Protein AF-A0A7C6EZR2-F1 (afdb_monomer_lite)

Secondary structure (DSSP, 8-state):
-GGG-SSEEEEEESSSPPPGGGGGHHHH-SSEEEEEE-TTSPPP---PPP-EE--TTT-TTHHHHHHHHHHHH-SSPPPTTPPPPPPHHHHHHHHHHHHHHHTT-HHHHHHHHHHHHT-

Radius of gyration: 21.88 Å; chains: 1; bounding box: 40×27×62 Å

Structure (mmCIF, N/CA/C/O backbone):
data_AF-A0A7C6EZR2-F1
#
_entry.id   AF-A0A7C6EZR2-F1
#
loop_
_atom_site.group_PDB
_atom_site.id
_atom_site.type_symbol
_atom_site.label_atom_id
_atom_site.label_alt_id
_atom_site.label_comp_id
_atom_site.label_asym_id
_atom_site.label_entity_id
_atom_site.label_seq_id
_atom_site.pdbx_PDB_ins_code
_atom_site.Cartn_x
_atom_site.Cartn_y
_atom_site.Cartn_z
_atom_site.occupancy
_atom_site.B_iso_or_equiv
_atom_site.auth_seq_id
_atom_site.auth_comp_id
_atom_site.auth_asym_id
_atom_site.auth_atom_id
_atom_site.pdbx_PDB_model_num
ATOM 1 N N . MET A 1 1 ? 1.660 -17.191 -0.686 1.00 63.88 1 MET A N 1
ATOM 2 C CA . MET A 1 1 ? 2.129 -17.035 -2.086 1.00 63.88 1 MET A CA 1
ATOM 3 C C . MET A 1 1 ? 1.475 -15.784 -2.656 1.00 63.88 1 MET A C 1
ATOM 5 O O . MET A 1 1 ? 0.422 -15.426 -2.149 1.00 63.88 1 MET A O 1
ATOM 9 N N . ALA A 1 2 ? 2.057 -15.120 -3.661 1.00 78.69 2 ALA A N 1
ATOM 10 C CA . ALA A 1 2 ? 1.457 -13.908 -4.248 1.00 78.69 2 ALA A CA 1
ATOM 11 C C . ALA A 1 2 ? 0.016 -14.140 -4.750 1.00 78.69 2 ALA A C 1
ATOM 13 O O . ALA A 1 2 ? -0.825 -13.256 -4.650 1.00 78.69 2 ALA A O 1
ATOM 14 N N . ASP A 1 3 ? -0.286 -15.366 -5.183 1.00 85.44 3 ASP A N 1
ATOM 15 C CA . ASP A 1 3 ? -1.593 -15.761 -5.722 1.00 85.44 3 ASP A CA 1
ATOM 16 C C . ASP A 1 3 ? -2.739 -15.766 -4.685 1.00 85.44 3 ASP A C 1
ATOM 18 O O . ASP A 1 3 ? -3.901 -15.860 -5.062 1.00 85.44 3 ASP A O 1
ATOM 22 N N . SER A 1 4 ? -2.434 -15.662 -3.386 1.00 87.94 4 SER A N 1
ATOM 23 C CA . SER A 1 4 ? -3.433 -15.579 -2.307 1.00 87.94 4 SER A CA 1
ATOM 24 C C . SER A 1 4 ? -3.504 -14.197 -1.650 1.00 87.94 4 SER A C 1
ATOM 26 O O . SER A 1 4 ? -4.095 -14.075 -0.581 1.00 87.94 4 SER A O 1
ATOM 28 N N . ALA A 1 5 ? -2.832 -13.186 -2.207 1.00 92.25 5 ALA A N 1
ATOM 29 C CA . ALA A 1 5 ? -2.811 -11.836 -1.650 1.00 92.25 5 ALA A CA 1
ATOM 30 C C . ALA A 1 5 ? -4.024 -11.012 -2.116 1.00 92.25 5 ALA A C 1
ATOM 32 O O . ALA A 1 5 ? -4.448 -11.119 -3.266 1.00 92.25 5 ALA A O 1
ATOM 33 N N . ASP A 1 6 ? -4.533 -10.130 -1.252 1.00 92.69 6 ASP A N 1
ATOM 34 C CA . ASP A 1 6 ? -5.616 -9.196 -1.599 1.00 92.69 6 ASP A CA 1
ATOM 35 C C . ASP A 1 6 ? -5.177 -8.110 -2.597 1.00 92.69 6 ASP A C 1
ATOM 37 O O . ASP A 1 6 ? -5.991 -7.584 -3.364 1.00 92.69 6 ASP A O 1
ATOM 41 N N . LEU A 1 7 ? -3.881 -7.781 -2.577 1.00 95.25 7 LEU A N 1
ATOM 42 C CA . LEU A 1 7 ? -3.210 -6.848 -3.476 1.00 95.25 7 LEU A CA 1
ATOM 43 C C . LEU A 1 7 ? -1.747 -7.269 -3.660 1.00 95.25 7 LEU A C 1
ATOM 45 O O . LEU A 1 7 ? -1.051 -7.550 -2.684 1.00 95.25 7 LEU A O 1
ATOM 49 N N . VAL A 1 8 ? -1.265 -7.257 -4.903 1.00 97.06 8 VAL A N 1
ATOM 50 C CA . VAL A 1 8 ? 0.141 -7.527 -5.235 1.00 97.06 8 VAL A CA 1
ATOM 51 C C . VAL A 1 8 ? 0.868 -6.227 -5.587 1.00 97.06 8 VAL A C 1
ATOM 53 O O . VAL A 1 8 ? 0.426 -5.463 -6.441 1.00 97.06 8 VAL A O 1
ATOM 56 N N . LEU A 1 9 ? 2.017 -5.975 -4.960 1.00 96.88 9 LEU A N 1
ATOM 57 C CA . LEU A 1 9 ? 2.913 -4.881 -5.344 1.00 96.88 9 LEU A CA 1
ATOM 58 C C . LEU A 1 9 ? 3.974 -5.411 -6.312 1.00 96.88 9 LEU A C 1
ATOM 60 O O . LEU A 1 9 ? 4.841 -6.192 -5.919 1.00 96.88 9 LEU A O 1
ATOM 64 N N . LEU A 1 10 ? 3.919 -4.981 -7.571 1.00 96.31 10 LEU A N 1
ATOM 65 C CA . LEU A 1 10 ? 4.932 -5.294 -8.577 1.00 96.31 10 LEU A CA 1
ATOM 66 C C . LEU A 1 10 ? 6.001 -4.202 -8.540 1.00 96.31 10 LEU A C 1
ATOM 68 O O . LEU A 1 10 ? 5.814 -3.117 -9.093 1.00 96.31 10 LEU A O 1
ATOM 72 N N . VAL A 1 11 ? 7.095 -4.475 -7.829 1.00 95.56 11 VAL A N 1
ATOM 73 C CA . VAL A 1 11 ? 8.163 -3.498 -7.593 1.00 95.56 11 VAL A CA 1
ATOM 74 C C . VAL A 1 11 ? 9.320 -3.731 -8.558 1.00 95.56 11 VAL A C 1
ATOM 76 O O . VAL A 1 11 ? 9.988 -4.761 -8.508 1.00 95.56 11 VAL A O 1
ATOM 79 N N . PHE A 1 12 ? 9.595 -2.734 -9.390 1.00 94.88 12 PHE A N 1
ATOM 80 C CA . PHE A 1 12 ? 10.695 -2.713 -10.350 1.00 94.88 12 PHE A CA 1
ATOM 81 C C . PHE A 1 12 ? 11.666 -1.592 -10.001 1.00 94.88 12 PHE A C 1
ATOM 83 O O . PHE A 1 12 ? 11.290 -0.618 -9.351 1.00 94.88 12 PHE A O 1
ATOM 90 N N . SER A 1 13 ? 12.922 -1.684 -10.433 1.00 94.12 13 SER A N 1
ATOM 91 C CA . SER A 1 13 ? 13.835 -0.555 -10.272 1.00 94.12 13 SER A CA 1
ATOM 92 C C . SER A 1 13 ? 13.679 0.449 -11.410 1.00 94.12 13 SER A C 1
ATOM 94 O O . SER A 1 13 ? 13.610 0.089 -12.580 1.00 94.12 13 SER A O 1
ATOM 96 N N . ASN A 1 14 ? 13.691 1.734 -11.072 1.00 93.25 14 ASN A N 1
ATOM 97 C CA . ASN A 1 14 ? 13.712 2.817 -12.038 1.00 93.25 14 ASN A CA 1
ATOM 98 C C . ASN A 1 14 ? 15.073 2.961 -12.746 1.00 93.25 14 ASN A C 1
ATOM 100 O O . ASN A 1 14 ? 15.141 3.530 -13.835 1.00 93.25 14 ASN A O 1
ATOM 104 N N . ALA A 1 15 ? 16.136 2.439 -12.125 1.00 93.06 15 ALA A N 1
ATOM 105 C CA . ALA A 1 15 ? 17.516 2.520 -12.598 1.00 93.06 15 ALA A CA 1
ATOM 106 C C . ALA A 1 15 ? 17.940 1.325 -13.467 1.00 93.06 15 ALA A C 1
ATOM 108 O O . ALA A 1 15 ? 18.956 1.406 -14.152 1.00 93.06 15 ALA A O 1
ATOM 109 N N . ASP A 1 16 ? 17.173 0.233 -13.439 1.00 91.62 16 ASP A N 1
ATOM 110 C CA . ASP A 1 16 ? 17.492 -0.990 -14.172 1.00 91.62 16 ASP A CA 1
ATOM 111 C C . ASP A 1 16 ? 16.700 -1.045 -15.497 1.00 91.62 16 ASP A C 1
ATOM 113 O O . ASP A 1 16 ? 15.607 -0.466 -15.584 1.00 91.62 16 ASP A O 1
ATOM 117 N N . PRO A 1 17 ? 17.231 -1.702 -16.549 1.00 90.06 17 PRO A N 1
ATOM 118 C CA . PRO A 1 17 ? 16.526 -1.850 -17.819 1.00 90.06 17 PRO A CA 1
ATOM 119 C C . PRO A 1 17 ? 15.230 -2.648 -17.666 1.00 90.06 17 PRO A C 1
ATOM 121 O O . PRO A 1 17 ? 15.185 -3.647 -16.944 1.00 90.06 17 PRO A O 1
ATOM 124 N N . TRP A 1 18 ? 14.190 -2.246 -18.395 1.00 90.69 18 TRP A N 1
ATOM 125 C CA . TRP A 1 18 ? 12.939 -2.994 -18.450 1.00 90.69 18 TRP A CA 1
ATOM 126 C C . TRP A 1 18 ? 13.102 -4.358 -19.143 1.00 90.69 18 TRP A C 1
ATOM 128 O O . TRP A 1 18 ? 13.605 -4.439 -20.266 1.00 90.69 18 TRP A O 1
ATOM 138 N N . CYS A 1 19 ? 12.652 -5.431 -18.485 1.00 88.12 19 CYS A N 1
ATOM 139 C CA . CYS A 1 19 ? 12.615 -6.780 -19.049 1.00 88.12 19 CYS A CA 1
ATOM 140 C C . CYS A 1 19 ? 11.221 -7.107 -19.601 1.00 88.12 19 CYS A C 1
ATOM 142 O O . CYS A 1 19 ? 10.213 -6.913 -18.922 1.00 88.12 19 CYS A O 1
ATOM 144 N N . HIS A 1 20 ? 11.171 -7.682 -20.805 1.00 85.25 20 HIS A N 1
ATOM 145 C CA . HIS A 1 20 ? 9.920 -8.040 -21.481 1.00 85.25 20 HIS A CA 1
ATOM 146 C C . HIS A 1 20 ? 9.091 -9.081 -20.708 1.00 85.25 20 HIS A C 1
ATOM 148 O O . HIS A 1 20 ? 7.866 -9.063 -20.766 1.00 85.25 20 HIS A O 1
ATOM 154 N N . GLU A 1 21 ? 9.734 -9.963 -19.934 1.00 86.69 21 GLU A N 1
ATOM 155 C CA . GLU A 1 21 ? 9.039 -10.981 -19.130 1.00 86.69 21 GLU A CA 1
ATOM 156 C C . GLU A 1 21 ? 8.065 -10.366 -18.111 1.00 86.69 21 GLU A C 1
ATOM 158 O O . GLU A 1 21 ? 7.028 -10.960 -17.797 1.00 86.69 21 GLU A O 1
ATOM 163 N N . TRP A 1 22 ? 8.367 -9.158 -17.626 1.00 90.31 22 TRP A N 1
ATOM 164 C CA . TRP A 1 22 ? 7.569 -8.452 -16.622 1.00 90.31 22 TRP A CA 1
ATOM 165 C C . TRP A 1 22 ? 6.254 -7.901 -17.175 1.00 90.31 22 TRP A C 1
ATOM 167 O O . TRP A 1 22 ? 5.342 -7.617 -16.402 1.00 90.31 22 TRP A O 1
ATOM 177 N N . GLU 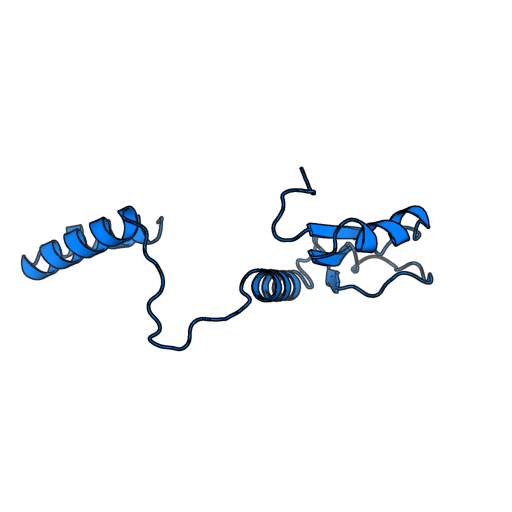A 1 23 ? 6.111 -7.789 -18.497 1.00 88.94 23 GLU A N 1
ATOM 178 C CA . GLU A 1 23 ? 4.882 -7.287 -19.123 1.00 88.94 23 GLU A CA 1
ATOM 179 C C . GLU A 1 23 ? 3.694 -8.231 -18.938 1.00 88.94 23 GLU A C 1
ATOM 181 O O . GLU A 1 23 ? 2.555 -7.778 -18.917 1.00 88.94 23 GLU A O 1
ATOM 186 N N . SER A 1 24 ? 3.959 -9.522 -18.725 1.00 90.31 24 SER A N 1
ATOM 187 C CA . SER A 1 24 ? 2.925 -10.525 -18.443 1.00 90.31 24 SER A CA 1
ATOM 188 C C . SER A 1 24 ? 2.456 -10.532 -16.981 1.00 90.31 24 SER A C 1
ATOM 190 O O . SER A 1 24 ? 1.425 -11.116 -16.647 1.00 90.31 24 SER A O 1
ATOM 192 N N . TRP A 1 25 ? 3.198 -9.897 -16.069 1.00 92.94 25 TRP A N 1
ATOM 193 C CA . TRP A 1 25 ? 2.904 -9.954 -14.633 1.00 92.94 25 TRP A CA 1
ATOM 194 C C . TRP A 1 25 ? 1.593 -9.247 -14.250 1.00 92.94 25 TRP A C 1
ATOM 196 O O . TRP A 1 25 ? 0.840 -9.815 -13.458 1.00 92.94 25 TRP A O 1
ATOM 206 N N . PRO A 1 26 ? 1.256 -8.072 -14.817 1.00 91.62 26 PRO A N 1
ATOM 207 C CA . PRO A 1 26 ? -0.059 -7.455 -14.643 1.00 91.62 26 PRO A CA 1
ATOM 208 C C . PRO A 1 26 ? -1.237 -8.371 -14.994 1.00 91.62 26 PRO A C 1
ATOM 210 O O . PRO A 1 26 ? -2.264 -8.328 -14.320 1.00 91.62 26 PRO A O 1
ATOM 213 N N . GLU A 1 27 ? -1.091 -9.212 -16.022 1.00 91.19 27 GLU A N 1
ATOM 214 C CA . GLU A 1 27 ? -2.129 -10.166 -16.433 1.00 91.19 27 GLU A CA 1
ATOM 215 C C . GLU A 1 27 ? -2.266 -11.313 -15.428 1.00 91.19 27 GLU A C 1
ATOM 217 O O . GLU A 1 27 ? -3.370 -11.792 -15.165 1.00 91.19 27 GLU A O 1
ATOM 222 N N . ARG A 1 28 ? -1.148 -11.727 -14.821 1.00 93.31 28 ARG A N 1
ATOM 223 C CA . ARG A 1 28 ? -1.126 -12.776 -13.797 1.00 93.31 28 ARG A CA 1
ATOM 224 C C . ARG A 1 28 ? -1.799 -12.346 -12.492 1.00 93.31 28 ARG A C 1
ATOM 226 O O . ARG A 1 28 ? -2.431 -13.177 -11.842 1.00 93.31 28 ARG A O 1
ATOM 233 N N . TRP A 1 29 ? -1.672 -11.078 -12.102 1.00 94.62 29 TRP A N 1
ATOM 234 C CA . TRP A 1 29 ? -2.232 -10.559 -10.851 1.00 94.62 29 TRP A CA 1
ATOM 235 C C . TRP A 1 29 ? -3.148 -9.361 -11.113 1.00 94.62 29 TRP A C 1
ATOM 237 O O . TRP A 1 29 ? -2.699 -8.224 -11.038 1.00 94.62 29 TRP A O 1
ATOM 247 N N . PRO A 1 30 ? -4.452 -9.563 -11.367 1.00 88.75 30 PRO A N 1
ATOM 248 C CA . PRO A 1 30 ? -5.351 -8.482 -11.782 1.00 88.75 30 PRO A CA 1
ATOM 249 C C . PRO A 1 30 ? -5.551 -7.390 -10.717 1.00 88.75 30 PRO A C 1
ATOM 251 O O . PRO A 1 30 ? -5.820 -6.242 -11.061 1.00 88.75 30 PRO A O 1
ATOM 254 N N . ARG A 1 31 ? -5.385 -7.712 -9.425 1.00 92.88 31 ARG A N 1
ATOM 255 C CA . ARG A 1 31 ? -5.307 -6.718 -8.341 1.00 92.88 31 ARG A CA 1
ATOM 256 C C . ARG A 1 31 ? -3.843 -6.450 -8.012 1.00 92.88 31 ARG A C 1
ATOM 258 O O . ARG A 1 31 ? -3.283 -7.065 -7.103 1.00 92.88 31 ARG A O 1
ATOM 265 N N . HIS A 1 32 ? -3.232 -5.531 -8.754 1.00 95.81 32 HIS A N 1
ATOM 266 C CA . HIS A 1 32 ? -1.845 -5.131 -8.544 1.00 95.81 32 HIS A CA 1
ATOM 267 C C . HIS A 1 32 ? -1.652 -3.611 -8.551 1.00 95.81 32 HIS A C 1
ATOM 269 O O . HIS A 1 32 ? -2.472 -2.864 -9.082 1.00 95.81 32 HIS A O 1
ATOM 275 N N . LEU A 1 33 ? -0.520 -3.169 -8.002 1.00 96.62 33 LEU A N 1
ATOM 276 C CA . LEU A 1 33 ? 0.043 -1.838 -8.229 1.00 96.62 33 LEU A CA 1
ATOM 277 C C . LEU A 1 33 ? 1.464 -1.976 -8.777 1.00 96.62 33 LEU A C 1
ATOM 279 O O . LEU A 1 33 ? 2.278 -2.716 -8.223 1.00 96.62 33 LEU A O 1
ATOM 283 N N . ILE A 1 34 ? 1.760 -1.243 -9.851 1.00 96.56 34 ILE A N 1
ATOM 284 C CA . ILE A 1 34 ? 3.107 -1.145 -10.423 1.00 96.56 34 ILE A CA 1
ATOM 285 C C . ILE A 1 34 ? 3.858 -0.026 -9.705 1.00 96.56 34 ILE A C 1
ATOM 287 O O . ILE A 1 34 ? 3.401 1.120 -9.671 1.00 96.56 34 ILE A O 1
ATOM 291 N N . VAL A 1 35 ? 5.023 -0.358 -9.154 1.00 97.19 35 VAL A N 1
ATOM 292 C CA . VAL A 1 35 ? 5.864 0.560 -8.388 1.00 97.19 35 VAL A CA 1
ATOM 293 C C . VAL A 1 35 ? 7.280 0.552 -8.953 1.00 97.19 35 VAL A C 1
ATOM 295 O O . VAL A 1 35 ? 7.914 -0.492 -9.062 1.00 97.19 35 VAL A O 1
ATOM 298 N N . PHE A 1 36 ? 7.803 1.730 -9.269 1.00 96.25 36 PHE A N 1
ATOM 299 C CA . PHE A 1 36 ? 9.170 1.946 -9.723 1.00 96.25 36 PHE A CA 1
ATOM 300 C C . PHE A 1 36 ? 10.006 2.537 -8.588 1.00 96.25 36 PHE A C 1
ATOM 302 O O . PHE A 1 36 ? 9.946 3.730 -8.297 1.00 96.25 36 PHE A O 1
ATOM 309 N N . ASN A 1 37 ? 10.785 1.687 -7.929 1.00 96.62 37 ASN A N 1
ATOM 310 C CA . ASN A 1 37 ? 11.665 2.052 -6.826 1.00 96.62 37 ASN A CA 1
ATOM 311 C C . ASN A 1 37 ? 13.025 2.577 -7.317 1.00 96.62 37 ASN A C 1
ATOM 313 O O . ASN A 1 37 ? 13.477 2.239 -8.408 1.00 96.62 37 ASN A O 1
ATOM 317 N N . LYS A 1 38 ? 13.747 3.310 -6.469 1.00 96.56 38 LYS A N 1
ATOM 318 C CA . LYS A 1 38 ? 15.029 3.968 -6.776 1.00 96.56 38 LYS A CA 1
ATOM 319 C C . LYS A 1 38 ? 14.890 5.101 -7.801 1.00 96.56 38 LYS A C 1
ATOM 321 O O . LYS A 1 38 ? 15.752 5.277 -8.660 1.00 96.56 38 LYS A O 1
ATOM 326 N N . CYS A 1 39 ? 13.791 5.857 -7.757 1.00 95.12 39 CYS A N 1
ATOM 327 C CA . CYS A 1 39 ? 13.598 7.001 -8.655 1.00 95.12 39 CYS A CA 1
ATOM 328 C C . CYS A 1 39 ? 14.555 8.178 -8.380 1.00 95.12 39 CYS A C 1
ATOM 330 O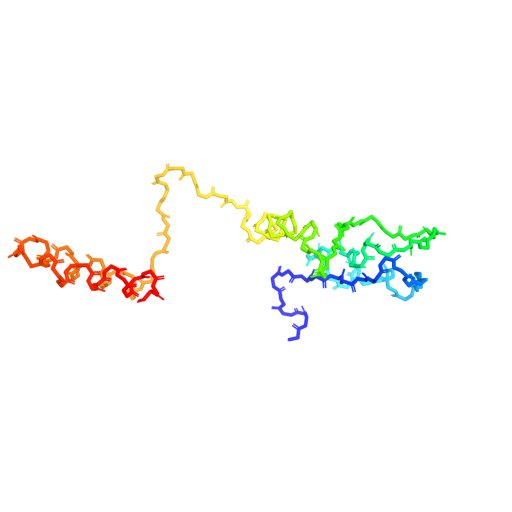 O . CYS A 1 39 ? 14.616 9.110 -9.175 1.00 95.12 39 CYS A O 1
ATOM 332 N N . ASP A 1 40 ? 15.289 8.135 -7.267 1.00 95.81 40 ASP A N 1
ATOM 333 C CA . ASP A 1 40 ? 16.388 9.040 -6.927 1.00 95.81 40 ASP A CA 1
ATOM 334 C C . ASP A 1 40 ? 17.654 8.809 -7.771 1.00 95.81 40 ASP A C 1
ATOM 336 O O . ASP A 1 40 ? 18.524 9.677 -7.828 1.00 95.81 40 ASP A O 1
ATOM 340 N N . LEU A 1 41 ? 17.753 7.666 -8.452 1.00 95.19 41 LEU A N 1
ATOM 341 C CA . LEU A 1 41 ? 18.850 7.354 -9.361 1.00 95.19 41 LEU A CA 1
ATOM 342 C C . LEU A 1 41 ? 18.515 7.762 -10.806 1.00 95.19 41 LEU A C 1
ATOM 344 O O . LEU A 1 41 ? 17.337 7.869 -11.166 1.00 95.19 41 LEU A O 1
ATOM 348 N N . PRO A 1 42 ? 19.532 7.951 -11.672 1.00 92.44 42 PRO A N 1
ATOM 349 C CA . PRO A 1 42 ? 19.314 8.182 -13.094 1.00 92.44 42 PRO A CA 1
ATOM 350 C C . PRO A 1 42 ? 18.416 7.104 -13.709 1.00 92.44 42 PRO A C 1
ATOM 352 O O . PRO A 1 42 ? 18.697 5.911 -13.616 1.00 92.44 42 PRO A O 1
ATOM 355 N N . SER A 1 43 ? 17.327 7.543 -14.335 1.00 86.88 43 SER A N 1
ATOM 356 C CA . SER A 1 43 ? 16.351 6.653 -14.960 1.00 86.88 43 SER A CA 1
ATOM 357 C C . SER A 1 43 ? 16.798 6.235 -16.357 1.00 86.88 43 SER A C 1
ATOM 359 O O . SER A 1 43 ? 17.278 7.060 -17.142 1.00 86.88 43 SER A O 1
ATOM 361 N N . ILE A 1 44 ? 16.574 4.966 -16.694 1.00 85.38 44 ILE A N 1
ATOM 362 C CA . ILE A 1 44 ? 16.694 4.480 -18.068 1.00 85.38 44 ILE A CA 1
ATOM 363 C C . ILE A 1 44 ? 15.402 4.825 -18.812 1.00 85.38 44 ILE A C 1
ATOM 365 O O . ILE A 1 44 ? 14.310 4.442 -18.406 1.00 85.38 44 ILE A O 1
ATOM 369 N N . ARG A 1 45 ? 15.508 5.560 -19.924 1.00 77.25 45 ARG A N 1
ATOM 370 C CA . ARG A 1 45 ? 14.349 5.811 -20.791 1.00 77.25 45 ARG A CA 1
ATOM 371 C C . ARG A 1 45 ? 14.074 4.583 -21.648 1.00 77.25 45 ARG A C 1
ATOM 373 O O . ARG A 1 45 ? 14.728 4.375 -22.665 1.00 77.25 45 ARG A O 1
ATOM 380 N N . ASP A 1 46 ? 13.075 3.812 -21.260 1.00 83.69 46 ASP A N 1
ATOM 381 C CA . ASP A 1 46 ? 12.531 2.681 -22.005 1.00 83.69 46 ASP A CA 1
ATOM 382 C C . ASP A 1 46 ? 10.995 2.768 -22.059 1.00 83.69 46 ASP A C 1
ATOM 384 O O . ASP A 1 46 ? 10.361 3.611 -21.418 1.00 83.69 46 ASP A O 1
ATOM 388 N N . LYS A 1 47 ? 10.377 1.923 -22.888 1.00 82.94 47 LYS A N 1
ATOM 389 C CA . LYS A 1 47 ? 8.915 1.830 -23.006 1.00 82.94 47 LYS A CA 1
ATOM 390 C C . LYS A 1 47 ? 8.350 0.919 -21.909 1.00 82.94 47 LYS A C 1
ATOM 392 O 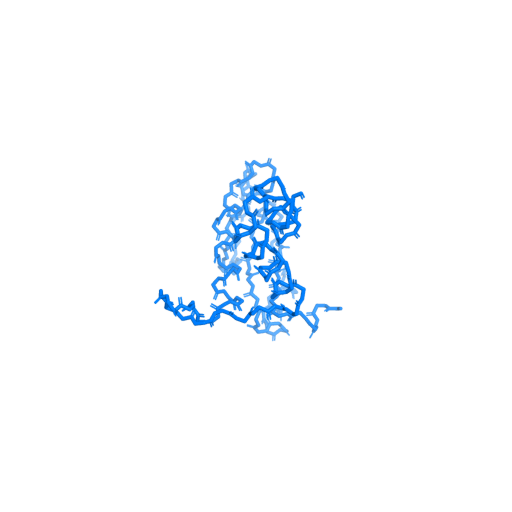O . LYS A 1 47 ? 7.769 -0.116 -22.210 1.00 82.94 47 LYS A O 1
ATOM 397 N N . ARG A 1 48 ? 8.560 1.286 -20.644 1.00 87.62 48 ARG A N 1
ATOM 398 C CA . ARG A 1 48 ? 7.981 0.591 -19.484 1.00 87.62 48 ARG A CA 1
ATOM 399 C C . ARG A 1 48 ? 6.496 0.929 -19.298 1.00 87.62 48 ARG A C 1
ATOM 401 O O . ARG A 1 48 ? 6.006 1.941 -19.804 1.00 87.62 48 ARG A O 1
ATOM 408 N N . LEU A 1 49 ? 5.787 0.093 -18.540 1.00 89.19 49 LEU A N 1
ATOM 409 C CA . LEU A 1 49 ? 4.408 0.359 -18.113 1.00 89.19 49 LEU A CA 1
ATOM 410 C C . LEU A 1 49 ? 4.325 1.603 -17.211 1.00 89.19 49 LEU A C 1
ATOM 412 O O . LEU A 1 49 ? 5.318 2.047 -16.640 1.00 89.19 49 LEU A O 1
ATOM 416 N N . THR A 1 50 ? 3.123 2.163 -17.059 1.00 90.19 50 THR A N 1
ATOM 417 C CA . THR A 1 50 ? 2.895 3.285 -16.133 1.00 90.19 50 THR A CA 1
ATOM 418 C C . THR A 1 50 ? 2.755 2.768 -14.701 1.00 90.19 50 THR A C 1
ATOM 420 O O . THR A 1 50 ? 2.085 1.766 -14.466 1.00 90.19 50 THR A O 1
ATOM 423 N N . GLY A 1 51 ? 3.366 3.461 -13.740 1.00 93.88 51 GLY A N 1
ATOM 424 C CA . GLY A 1 51 ? 3.340 3.087 -12.328 1.00 93.88 51 GLY A CA 1
ATOM 425 C C . GLY A 1 51 ? 3.787 4.226 -11.415 1.00 93.88 51 GLY A C 1
ATOM 426 O O . GLY A 1 51 ? 4.156 5.306 -11.881 1.00 93.88 51 GLY A O 1
ATOM 427 N N . LEU A 1 52 ? 3.747 3.983 -10.105 1.00 96.75 52 LEU A N 1
ATOM 428 C CA . LEU A 1 52 ? 4.140 4.957 -9.086 1.00 96.75 52 LEU A CA 1
ATOM 429 C C . LEU A 1 52 ? 5.658 4.966 -8.906 1.00 96.75 52 LEU A C 1
ATOM 431 O O . LEU A 1 52 ? 6.251 3.930 -8.624 1.00 96.75 52 LEU A O 1
ATOM 435 N N . ASN A 1 53 ? 6.282 6.138 -9.008 1.00 96.44 53 ASN A N 1
ATOM 436 C CA . ASN A 1 53 ? 7.701 6.300 -8.699 1.00 96.44 53 ASN A CA 1
ATOM 437 C C . ASN A 1 53 ? 7.901 6.512 -7.197 1.00 96.44 53 ASN A C 1
ATOM 439 O O . ASN A 1 53 ? 7.294 7.410 -6.612 1.00 96.44 53 ASN A O 1
ATOM 443 N N . ILE A 1 54 ? 8.790 5.722 -6.598 1.00 98.12 54 ILE A N 1
ATOM 444 C CA . ILE A 1 54 ? 9.202 5.873 -5.204 1.00 98.12 54 ILE A CA 1
ATOM 445 C C . ILE A 1 54 ? 10.724 5.799 -5.075 1.00 98.12 54 ILE A C 1
ATOM 447 O O . ILE A 1 54 ? 11.437 5.235 -5.911 1.00 98.12 54 ILE A O 1
ATOM 451 N N . SER A 1 55 ? 11.220 6.302 -3.957 1.00 97.88 55 SER A N 1
ATOM 452 C CA . SER A 1 55 ? 12.575 6.048 -3.495 1.00 97.88 55 SER A CA 1
ATOM 453 C C . SER A 1 55 ? 12.489 5.520 -2.073 1.00 97.88 55 SER A C 1
ATOM 455 O O . SER A 1 55 ? 12.220 6.268 -1.136 1.00 97.88 55 SER A O 1
ATOM 457 N N . ALA A 1 56 ? 12.707 4.216 -1.906 1.00 96.44 56 ALA A N 1
ATOM 458 C CA . ALA A 1 56 ? 12.715 3.595 -0.585 1.00 96.44 56 ALA A CA 1
ATOM 459 C C . ALA A 1 56 ? 13.848 4.128 0.313 1.00 96.44 56 ALA A C 1
ATOM 461 O O . ALA A 1 56 ? 13.709 4.118 1.530 1.00 96.44 56 ALA A O 1
ATOM 462 N N . SER A 1 57 ? 14.951 4.610 -0.273 1.00 97.19 57 SER A N 1
ATOM 463 C CA . SER A 1 57 ? 16.089 5.182 0.461 1.00 97.19 57 SER A CA 1
ATOM 464 C C . SER A 1 57 ? 15.775 6.561 1.046 1.00 97.19 57 SER A C 1
ATOM 466 O O . SER A 1 57 ? 16.150 6.840 2.180 1.00 97.19 57 SER A O 1
ATOM 468 N N . SER A 1 58 ? 15.087 7.420 0.287 1.00 97.19 58 SER A N 1
ATOM 469 C CA . SER A 1 58 ? 14.734 8.781 0.723 1.00 97.19 58 SER A CA 1
ATOM 470 C C . SER A 1 58 ? 13.328 8.901 1.320 1.00 97.19 58 SER A C 1
ATOM 472 O O . SER A 1 58 ? 12.992 9.931 1.899 1.00 97.19 58 SER A O 1
ATOM 474 N N . GLY A 1 59 ? 12.487 7.879 1.153 1.00 96.81 59 GLY A N 1
ATOM 475 C CA . GLY A 1 59 ? 11.068 7.906 1.513 1.00 96.81 59 GLY A CA 1
ATOM 476 C C . GLY A 1 59 ? 10.177 8.644 0.506 1.00 96.81 59 GLY A C 1
ATOM 477 O O . GLY A 1 59 ? 8.962 8.722 0.707 1.00 96.81 59 GLY A O 1
ATOM 478 N N . TYR A 1 60 ? 10.733 9.177 -0.589 1.00 98.06 60 TYR A N 1
ATOM 479 C CA . TYR A 1 60 ? 9.941 9.857 -1.615 1.00 98.06 60 TYR A CA 1
ATOM 480 C C . TYR A 1 60 ? 8.869 8.923 -2.194 1.00 98.06 60 TYR A C 1
ATOM 482 O O . TYR A 1 60 ? 9.148 7.775 -2.542 1.00 98.06 60 TYR A O 1
ATOM 490 N N . GLY A 1 61 ? 7.637 9.424 -2.304 1.00 97.44 61 GLY A N 1
ATOM 491 C CA . GLY A 1 61 ? 6.504 8.701 -2.890 1.00 97.44 61 GLY A CA 1
ATOM 492 C C . GLY A 1 61 ? 5.901 7.597 -2.012 1.00 97.44 61 GLY A C 1
ATOM 493 O O . GLY A 1 61 ? 4.817 7.114 -2.331 1.00 97.44 61 GLY A O 1
ATOM 494 N N . VAL A 1 62 ? 6.524 7.233 -0.882 1.00 97.12 62 VAL A N 1
ATOM 495 C CA . VAL A 1 62 ? 6.040 6.145 -0.008 1.00 97.12 62 VAL A CA 1
ATOM 496 C C . VAL A 1 62 ? 4.665 6.464 0.585 1.00 97.12 62 VAL A C 1
ATOM 498 O O . VAL A 1 62 ? 3.769 5.632 0.515 1.00 97.12 62 VAL A O 1
ATOM 501 N N . LYS A 1 63 ? 4.436 7.696 1.054 1.00 97.12 63 LYS A N 1
ATOM 502 C CA . LYS A 1 63 ? 3.120 8.112 1.575 1.00 97.12 63 LYS A CA 1
ATOM 503 C C . LYS A 1 63 ? 2.010 8.040 0.518 1.00 97.12 63 LYS A C 1
ATOM 505 O O . LYS A 1 63 ? 0.870 7.707 0.824 1.00 97.12 63 LYS A O 1
ATOM 510 N N . THR A 1 64 ? 2.332 8.350 -0.736 1.00 97.19 64 THR A N 1
ATOM 511 C CA . THR A 1 64 ? 1.387 8.211 -1.853 1.00 97.19 64 THR A CA 1
ATOM 512 C C . THR A 1 64 ? 1.116 6.739 -2.152 1.00 97.19 64 THR A C 1
ATOM 514 O O . THR A 1 64 ? -0.033 6.364 -2.363 1.00 97.19 64 THR A O 1
ATOM 517 N N . LEU A 1 65 ? 2.146 5.888 -2.107 1.00 97.31 65 LEU A N 1
ATOM 518 C CA . LEU A 1 65 ? 1.986 4.442 -2.245 1.00 97.31 65 LEU A CA 1
ATOM 519 C C . LEU A 1 65 ? 1.079 3.861 -1.147 1.00 97.31 65 LEU A C 1
ATOM 521 O O . LEU A 1 65 ? 0.187 3.081 -1.462 1.00 97.31 65 LEU A O 1
ATOM 525 N N . GLU A 1 66 ? 1.248 4.270 0.112 1.00 95.94 66 GLU A N 1
ATOM 526 C CA . GLU A 1 66 ? 0.373 3.861 1.224 1.00 95.94 66 GLU A CA 1
ATOM 527 C C . GLU A 1 66 ? -1.096 4.215 0.962 1.00 95.94 66 GLU A C 1
ATOM 529 O O . GLU A 1 66 ? -1.987 3.388 1.162 1.00 95.94 66 GLU A O 1
ATOM 534 N N . GLN A 1 67 ? -1.355 5.429 0.469 1.00 93.38 67 GLN A N 1
ATOM 535 C CA . GLN A 1 67 ? -2.706 5.885 0.136 1.00 93.38 67 GLN A CA 1
ATOM 536 C C . GLN A 1 67 ? -3.327 5.067 -1.002 1.00 93.38 67 GLN A C 1
ATOM 538 O O . GLN A 1 67 ? -4.499 4.700 -0.925 1.00 93.38 67 GLN A O 1
ATOM 543 N N . GLU A 1 68 ? -2.550 4.744 -2.035 1.00 94.75 68 GLU A N 1
ATOM 544 C CA . GLU A 1 68 ? -3.019 3.919 -3.150 1.00 94.75 68 GLU A CA 1
ATOM 545 C C . GLU A 1 68 ? -3.272 2.468 -2.726 1.00 94.75 68 GLU A C 1
ATOM 547 O O . GLU A 1 68 ? -4.2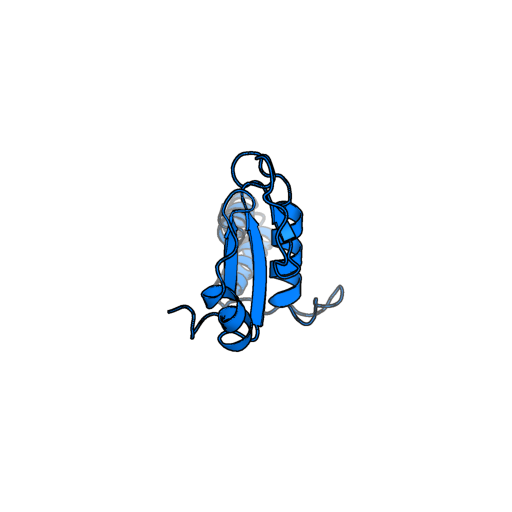95 1.894 -3.097 1.00 94.75 68 GLU A O 1
ATOM 552 N N . ILE A 1 69 ? -2.417 1.900 -1.867 1.00 94.75 69 ILE A N 1
ATOM 553 C CA . ILE A 1 69 ? -2.655 0.586 -1.253 1.00 94.75 69 ILE A CA 1
ATOM 554 C C . ILE A 1 69 ? -3.975 0.601 -0.477 1.00 94.75 69 ILE A C 1
ATOM 556 O O . ILE A 1 69 ? -4.824 -0.267 -0.691 1.00 94.75 69 ILE A O 1
ATOM 560 N N . ALA A 1 70 ? -4.184 1.604 0.382 1.00 91.44 70 ALA A N 1
ATOM 561 C CA . ALA A 1 70 ? -5.413 1.735 1.158 1.00 91.44 70 ALA A CA 1
ATOM 562 C C . ALA A 1 70 ? -6.648 1.853 0.251 1.00 91.44 70 ALA A C 1
ATOM 564 O O . ALA A 1 70 ? -7.644 1.171 0.481 1.00 91.44 70 ALA A O 1
ATOM 565 N N . ARG A 1 71 ? -6.568 2.649 -0.823 1.00 88.75 71 ARG A N 1
ATOM 566 C CA . ARG A 1 71 ? -7.647 2.810 -1.810 1.00 88.75 71 ARG A CA 1
ATOM 567 C C . ARG A 1 71 ? -7.973 1.506 -2.544 1.00 88.75 71 ARG A C 1
ATOM 569 O O . ARG A 1 71 ? -9.137 1.244 -2.835 1.00 88.75 71 ARG A O 1
ATOM 576 N N . CYS A 1 72 ? -6.968 0.685 -2.841 1.00 90.38 72 CYS A N 1
ATOM 577 C CA . CYS A 1 72 ? -7.159 -0.614 -3.485 1.00 90.38 72 CYS A CA 1
ATOM 578 C C . CYS A 1 72 ? -7.759 -1.674 -2.548 1.00 90.38 72 CYS A C 1
ATOM 580 O O . CYS A 1 72 ? -8.517 -2.539 -3.006 1.00 90.38 72 CYS A O 1
ATOM 582 N N . LEU A 1 73 ? -7.401 -1.633 -1.262 1.00 90.50 73 LEU A N 1
ATOM 583 C CA . LEU A 1 73 ? -7.824 -2.614 -0.259 1.00 90.50 73 LEU A CA 1
ATOM 584 C C . LEU A 1 73 ? -9.161 -2.269 0.401 1.00 90.50 73 LEU A C 1
ATOM 586 O O . LEU A 1 73 ? -9.899 -3.178 0.773 1.00 90.50 73 LEU A O 1
ATOM 590 N N . VAL A 1 74 ? -9.491 -0.983 0.525 1.00 84.81 74 VAL A N 1
ATOM 591 C CA . VAL A 1 74 ? -10.715 -0.494 1.170 1.00 84.81 74 VAL A CA 1
ATOM 59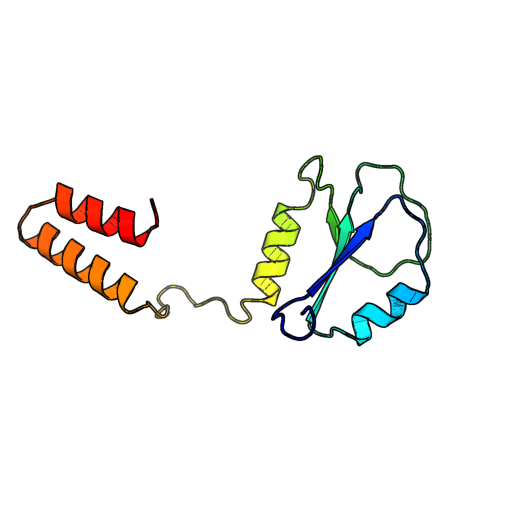2 C C . VAL A 1 74 ? -11.656 0.058 0.093 1.00 84.81 74 VAL A C 1
ATOM 594 O O . VAL A 1 74 ? -11.636 1.255 -0.192 1.00 84.81 74 VAL A O 1
ATOM 597 N N . PRO A 1 75 ? -12.487 -0.795 -0.538 1.00 65.62 75 PRO A N 1
ATOM 598 C CA . PRO A 1 75 ? -13.299 -0.399 -1.690 1.00 65.62 75 PRO A CA 1
ATOM 599 C C . PRO A 1 75 ? -14.376 0.637 -1.345 1.00 65.62 75 PRO A C 1
ATOM 601 O O . PRO A 1 75 ? -14.804 1.390 -2.217 1.00 65.62 75 PRO A O 1
ATOM 604 N N . ILE A 1 76 ? -14.826 0.681 -0.087 1.00 71.94 76 ILE A N 1
ATOM 605 C CA . ILE A 1 76 ? -15.805 1.651 0.404 1.00 71.94 76 ILE A CA 1
ATOM 606 C C . ILE A 1 76 ? -15.323 2.138 1.764 1.00 71.94 76 ILE A C 1
ATOM 608 O O . ILE A 1 76 ? -15.351 1.396 2.745 1.00 71.94 76 ILE A O 1
ATOM 612 N N . LEU A 1 77 ? -14.884 3.393 1.820 1.00 67.75 77 LEU A N 1
ATOM 613 C CA . LEU A 1 77 ? -14.643 4.056 3.095 1.00 67.75 77 LEU A CA 1
ATOM 614 C C . LEU A 1 77 ? -15.980 4.167 3.846 1.00 67.75 77 LEU A C 1
ATOM 616 O O . LEU A 1 77 ? -16.955 4.656 3.264 1.00 67.75 77 LEU A O 1
ATOM 620 N N . PRO A 1 78 ? -16.057 3.720 5.112 1.00 71.44 78 PRO A N 1
ATOM 621 C CA . PRO A 1 78 ? -17.265 3.889 5.903 1.00 71.44 78 PRO A CA 1
ATOM 622 C C . PRO A 1 78 ? -17.594 5.380 6.008 1.00 71.44 78 PRO A C 1
ATOM 624 O O . PRO A 1 78 ? -16.720 6.208 6.273 1.00 71.44 78 PRO A O 1
ATOM 627 N N . GLN A 1 79 ? -18.860 5.731 5.780 1.00 79.19 79 GLN A N 1
ATOM 628 C CA . GLN A 1 79 ? -19.319 7.102 5.987 1.00 79.19 79 GLN A CA 1
ATOM 629 C C . GLN A 1 79 ? -19.123 7.501 7.459 1.00 79.19 79 GLN A C 1
ATOM 631 O O . GLN A 1 79 ? -19.170 6.630 8.332 1.00 79.19 79 GLN A O 1
ATOM 636 N N . PRO A 1 80 ? -18.939 8.796 7.771 1.00 74.88 80 PRO A N 1
ATOM 637 C CA . PRO A 1 80 ? -18.928 9.255 9.155 1.00 74.88 80 PRO A CA 1
ATOM 638 C C . PRO A 1 80 ? -20.158 8.733 9.917 1.00 74.88 80 PRO A C 1
ATOM 640 O O . PRO A 1 80 ? -21.290 8.935 9.485 1.00 74.88 80 PRO A O 1
ATOM 643 N N . GLY A 1 81 ? -19.932 8.026 11.028 1.00 73.81 81 GLY A N 1
ATOM 644 C CA . GLY A 1 81 ? -20.993 7.400 11.828 1.00 73.81 81 GLY A CA 1
ATOM 645 C C . GLY A 1 81 ? -21.421 5.993 11.388 1.00 73.81 81 GLY A C 1
ATOM 646 O O . GLY A 1 81 ? -22.229 5.375 12.079 1.00 73.81 81 GLY A O 1
ATOM 647 N N . ALA A 1 82 ? -20.882 5.450 10.291 1.00 79.44 82 ALA A N 1
ATOM 648 C CA . ALA A 1 82 ? -21.101 4.053 9.931 1.00 79.44 82 ALA A CA 1
ATOM 649 C C . ALA A 1 82 ? -20.457 3.126 10.972 1.00 79.44 82 ALA A C 1
ATOM 651 O O . ALA A 1 82 ? -19.332 3.352 11.421 1.00 79.44 82 ALA A O 1
ATOM 652 N N . ALA A 1 83 ? -21.181 2.071 11.352 1.00 73.81 83 ALA A N 1
ATOM 653 C CA . ALA A 1 83 ? -20.678 1.085 12.295 1.00 73.81 83 ALA A CA 1
ATOM 654 C C . ALA A 1 83 ? -19.458 0.373 11.694 1.00 73.81 83 ALA A C 1
ATOM 656 O O . ALA A 1 83 ? -19.559 -0.285 10.658 1.00 73.81 83 ALA A O 1
ATOM 657 N N . VAL A 1 84 ? -18.305 0.511 12.345 1.00 75.88 84 VAL A N 1
ATOM 658 C CA . VAL A 1 84 ? -17.091 -0.229 11.991 1.00 75.88 84 VAL A CA 1
ATOM 659 C C . VAL A 1 84 ? -17.103 -1.542 12.776 1.00 75.88 84 VAL A C 1
ATOM 661 O O . VAL A 1 84 ? -17.358 -1.513 13.982 1.00 75.88 84 VAL A O 1
ATOM 664 N N . PRO A 1 85 ? -16.873 -2.702 12.136 1.00 68.25 85 PRO A N 1
ATOM 665 C CA . PRO A 1 85 ? -16.846 -3.972 12.844 1.00 68.25 85 PRO A CA 1
ATOM 666 C C . PRO A 1 85 ? -15.708 -3.988 13.872 1.00 68.25 85 PRO A C 1
ATOM 668 O O . PRO A 1 85 ? -14.539 -3.801 13.541 1.00 68.25 85 PRO A O 1
ATOM 671 N N . PHE A 1 86 ? -16.067 -4.230 15.131 1.00 80.50 86 PHE A N 1
ATOM 672 C CA . PHE A 1 86 ? -15.132 -4.435 16.231 1.00 80.50 86 PHE A CA 1
ATOM 673 C C . PHE A 1 86 ? -14.941 -5.932 16.471 1.00 80.50 86 PHE A C 1
ATOM 675 O O . PHE A 1 86 ? -15.886 -6.713 16.374 1.00 80.50 86 PHE A O 1
ATOM 682 N N . THR A 1 87 ? -13.718 -6.336 16.809 1.00 87.19 87 THR A N 1
ATOM 683 C CA . THR A 1 87 ? -13.458 -7.700 17.283 1.00 87.19 87 THR A CA 1
ATOM 684 C C . THR A 1 87 ? -14.017 -7.878 18.697 1.00 87.19 87 THR A C 1
ATOM 686 O O . THR A 1 87 ? -14.184 -6.897 19.425 1.00 87.19 87 THR A O 1
ATOM 689 N N . GLU A 1 88 ? -14.252 -9.119 19.137 1.00 89.81 88 GLU A N 1
ATOM 690 C CA . GLU A 1 88 ? -14.646 -9.389 20.532 1.00 89.81 88 GLU A CA 1
ATOM 691 C C . GLU A 1 88 ? -13.642 -8.804 21.533 1.00 89.81 88 GLU A C 1
ATOM 693 O O . GLU A 1 88 ? -14.038 -8.229 22.547 1.00 89.81 88 GLU A O 1
ATOM 698 N N . ARG A 1 89 ? -12.343 -8.859 21.201 1.00 89.88 89 ARG A N 1
ATOM 699 C CA . ARG A 1 89 ? -11.276 -8.219 21.980 1.00 89.88 89 ARG A CA 1
ATOM 700 C C . ARG A 1 89 ? -11.535 -6.723 22.145 1.00 89.88 89 ARG A C 1
ATOM 702 O O . ARG A 1 89 ? -11.514 -6.224 23.265 1.00 89.88 89 ARG A O 1
ATOM 709 N N . HIS A 1 90 ? -11.814 -6.015 21.048 1.00 92.06 90 HIS A N 1
ATOM 710 C CA . HIS A 1 90 ? -12.084 -4.576 21.101 1.00 92.06 90 HIS A CA 1
ATOM 711 C C . HIS A 1 90 ? -13.321 -4.258 21.945 1.00 92.06 90 HIS A C 1
ATOM 713 O O . HIS A 1 90 ? -13.302 -3.332 22.752 1.00 92.06 90 HIS A O 1
ATOM 719 N N . ILE A 1 91 ? -14.383 -5.052 21.796 1.00 91.69 91 ILE A N 1
ATOM 720 C CA . ILE A 1 91 ? -15.617 -4.881 22.567 1.00 91.69 91 ILE A CA 1
ATOM 721 C C . ILE A 1 91 ? -15.349 -5.049 24.068 1.00 91.69 91 ILE A C 1
ATOM 723 O O . ILE A 1 91 ? -15.850 -4.259 24.867 1.00 91.69 91 ILE A O 1
ATOM 727 N N . ASN A 1 92 ? -14.553 -6.047 24.458 1.00 94.25 92 ASN A N 1
ATOM 728 C CA . ASN A 1 92 ? -14.251 -6.312 25.863 1.00 94.25 92 ASN A CA 1
ATOM 729 C C . ASN A 1 92 ? -13.454 -5.169 26.504 1.00 94.25 92 ASN A C 1
ATOM 731 O O . ASN A 1 92 ? -13.873 -4.675 27.547 1.00 94.25 92 ASN A O 1
ATOM 735 N N . HIS A 1 93 ? -12.389 -4.679 25.859 1.00 95.31 93 HIS A N 1
ATOM 736 C CA . HIS A 1 93 ? -11.632 -3.534 26.384 1.00 95.31 93 HIS A CA 1
ATOM 737 C C . HIS A 1 93 ? -12.502 -2.276 26.516 1.00 95.31 93 HIS A C 1
ATOM 739 O O . HIS A 1 93 ? -12.434 -1.596 27.536 1.00 95.31 93 HIS A O 1
ATOM 745 N N . LEU A 1 94 ? -13.378 -1.993 25.541 1.00 94.50 94 LEU A N 1
ATOM 746 C CA . LEU A 1 94 ? -14.300 -0.852 25.623 1.00 94.50 94 LEU A CA 1
ATOM 747 C C . LEU A 1 94 ? -15.312 -0.989 26.771 1.00 94.50 94 LEU A C 1
ATOM 749 O O . LEU A 1 94 ? -15.622 0.009 27.423 1.00 94.50 94 LEU A O 1
ATOM 753 N N . ARG A 1 95 ? -15.827 -2.199 27.038 1.00 95.81 95 ARG A N 1
ATOM 754 C CA . ARG A 1 95 ? -16.726 -2.441 28.181 1.00 95.81 95 ARG A CA 1
ATOM 755 C C . ARG A 1 95 ? -16.009 -2.236 29.509 1.00 95.81 95 ARG A C 1
ATOM 757 O O . ARG A 1 95 ? -16.519 -1.484 30.333 1.00 95.81 95 ARG A O 1
ATOM 764 N N . CYS A 1 96 ? -14.829 -2.831 29.683 1.00 96.00 96 CYS A N 1
ATOM 765 C CA . CYS A 1 96 ? -14.060 -2.679 30.916 1.00 96.00 96 CYS A CA 1
ATOM 766 C C . CYS A 1 96 ? -13.661 -1.215 31.147 1.00 96.00 96 CYS A C 1
ATOM 768 O O . CYS A 1 96 ? -13.873 -0.692 32.235 1.00 96.00 96 CYS A O 1
ATOM 770 N N . ALA A 1 97 ? -13.212 -0.504 30.105 1.00 96.62 97 ALA A N 1
ATOM 771 C CA . ALA A 1 97 ? -12.936 0.930 30.197 1.00 96.62 97 ALA A CA 1
ATOM 772 C C . ALA A 1 97 ? -14.180 1.729 30.625 1.00 96.62 97 ALA A C 1
ATOM 774 O O . ALA A 1 97 ? -14.097 2.604 31.485 1.00 96.62 97 ALA A O 1
ATOM 775 N N . GLN A 1 98 ? -15.354 1.418 30.061 1.00 96.94 98 GLN A N 1
ATOM 776 C CA . GLN A 1 98 ? -16.608 2.073 30.434 1.00 96.94 98 GLN A CA 1
ATOM 777 C C . GLN A 1 98 ? -16.997 1.803 31.898 1.00 96.94 98 GLN A C 1
ATOM 779 O O . GLN A 1 98 ? -17.483 2.712 32.572 1.00 96.94 98 GLN A O 1
ATOM 784 N N . GLU A 1 99 ? -16.809 0.578 32.387 1.00 97.50 99 GLU A N 1
ATOM 785 C CA . GLU A 1 99 ? -17.048 0.205 33.786 1.00 97.50 99 GLU A CA 1
ATOM 786 C C . GLU A 1 99 ? -16.101 0.956 34.727 1.00 97.50 99 GLU A C 1
ATOM 788 O O . GLU A 1 99 ? -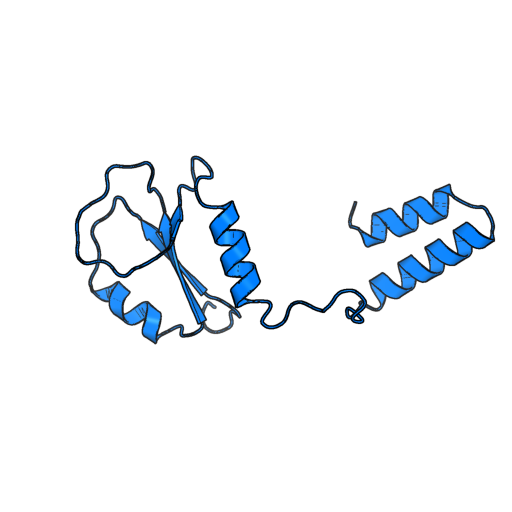16.574 1.633 35.639 1.00 97.50 99 GLU A O 1
ATOM 793 N N . SER A 1 100 ? -14.798 0.977 34.433 1.00 97.06 100 SER A N 1
ATOM 794 C CA . SER A 1 100 ? -13.812 1.722 35.222 1.00 97.06 100 SER A CA 1
ATOM 795 C C . SER A 1 100 ? -14.116 3.224 35.275 1.00 97.06 100 SER A C 1
ATOM 797 O O . SER A 1 100 ? -14.001 3.833 36.337 1.00 97.06 100 SER A O 1
ATOM 799 N N . VAL A 1 101 ? -14.587 3.828 34.174 1.00 97.44 101 VAL A N 1
ATOM 800 C CA . VAL A 1 101 ? -15.044 5.232 34.174 1.00 97.44 101 VAL A CA 1
ATOM 801 C C . VAL A 1 101 ? -16.263 5.425 35.078 1.00 97.44 101 VAL A C 1
ATOM 803 O O . VAL A 1 101 ? -16.301 6.392 35.839 1.00 97.44 101 VAL A O 1
ATOM 806 N N . ARG A 1 102 ? -17.255 4.524 35.029 1.00 96.94 102 ARG A N 1
ATOM 807 C CA . ARG A 1 102 ? -18.442 4.599 35.903 1.00 96.94 102 ARG A CA 1
ATOM 808 C C . ARG A 1 102 ? -18.080 4.471 37.382 1.00 96.94 102 ARG A C 1
ATOM 810 O O . ARG A 1 102 ? -18.725 5.103 38.211 1.00 96.94 102 ARG A O 1
ATOM 817 N N . GLU A 1 103 ? -17.057 3.685 37.695 1.00 96.94 103 GLU A N 1
ATOM 818 C CA . GLU A 1 103 ? -16.543 3.483 39.052 1.00 96.94 103 GLU A CA 1
ATOM 819 C C . GLU A 1 103 ? -15.566 4.584 39.505 1.00 96.94 103 GLU A C 1
ATOM 821 O O . GLU A 1 103 ? -15.153 4.605 40.663 1.00 96.94 103 GLU A O 1
ATOM 826 N N . GLY A 1 104 ? -15.200 5.518 38.619 1.00 96.69 104 GLY A N 1
ATOM 827 C CA . GLY A 1 104 ? -14.240 6.589 38.902 1.00 96.69 104 GLY A CA 1
ATOM 828 C C . GLY A 1 104 ? -12.772 6.144 38.890 1.00 96.69 104 GLY A C 1
ATOM 829 O O . GLY A 1 104 ? -11.892 6.926 39.250 1.00 96.69 104 GLY A O 1
ATOM 830 N N . ASN A 1 105 ? -12.484 4.916 38.456 1.00 96.69 105 ASN A N 1
ATOM 831 C CA . ASN A 1 105 ? -11.133 4.376 38.348 1.00 96.69 105 ASN A CA 1
ATOM 832 C C . ASN A 1 105 ? -10.501 4.739 36.993 1.00 96.69 105 ASN A C 1
ATOM 834 O O . ASN A 1 105 ? -10.428 3.929 36.068 1.00 96.69 105 ASN A O 1
ATOM 838 N N . LEU A 1 106 ? -10.061 5.992 36.869 1.00 95.94 106 LEU A N 1
ATOM 839 C CA . LEU A 1 106 ? -9.538 6.529 35.608 1.00 95.94 106 LEU A CA 1
ATOM 840 C C . LEU A 1 106 ? -8.239 5.854 35.143 1.00 95.94 106 LEU A C 1
ATOM 842 O O . LEU A 1 106 ? -8.054 5.692 33.942 1.00 95.94 106 LEU A O 1
ATOM 846 N N . THR A 1 107 ? -7.374 5.419 36.064 1.00 97.12 107 THR A N 1
ATOM 847 C CA . THR A 1 107 ? -6.130 4.709 35.720 1.00 97.12 107 THR A CA 1
ATOM 848 C C . THR A 1 107 ? -6.418 3.389 35.010 1.00 97.12 107 THR A C 1
ATOM 850 O O . THR A 1 107 ? -5.773 3.060 34.018 1.00 97.12 107 THR A O 1
ATOM 853 N N . GLU A 1 108 ? -7.417 2.644 35.481 1.00 95.56 108 GLU A N 1
ATOM 854 C CA . GLU A 1 108 ? -7.781 1.365 34.869 1.00 95.56 108 GLU A CA 1
ATOM 855 C C . GLU A 1 108 ? -8.508 1.557 33.532 1.00 95.56 108 GLU A C 1
ATOM 857 O O . GLU A 1 108 ? -8.276 0.815 32.577 1.00 95.56 108 GLU A O 1
ATOM 862 N N . ALA A 1 109 ? -9.316 2.617 33.421 1.00 95.25 109 ALA A N 1
ATOM 863 C CA . ALA A 1 109 ? -9.910 3.012 32.150 1.00 95.25 109 ALA A CA 1
ATOM 864 C C . ALA A 1 109 ? -8.842 3.350 31.097 1.00 95.25 109 ALA A C 1
ATOM 866 O O . ALA A 1 109 ? -8.943 2.894 29.958 1.00 95.25 109 ALA A O 1
ATOM 867 N N . GLU A 1 110 ? -7.813 4.114 31.477 1.00 96.38 110 GLU A N 1
ATOM 868 C CA . GLU A 1 110 ? -6.680 4.445 30.608 1.00 96.38 110 GLU A CA 1
ATOM 869 C C . GLU A 1 110 ? -5.941 3.179 30.164 1.00 96.38 110 GLU A C 1
ATOM 871 O O . GLU A 1 110 ? -5.744 2.981 28.968 1.00 96.38 110 GLU A O 1
ATOM 876 N N . ARG A 1 111 ? -5.649 2.260 31.095 1.00 96.06 111 ARG A N 1
ATOM 877 C CA . ARG A 1 111 ? -5.003 0.975 30.788 1.00 96.06 111 ARG A CA 1
ATOM 878 C C . ARG A 1 111 ? -5.774 0.173 29.737 1.00 96.06 111 ARG A C 1
ATOM 880 O O . ARG A 1 111 ? -5.187 -0.299 28.766 1.00 96.06 111 ARG A O 1
ATOM 887 N N . HIS A 1 112 ? -7.089 0.034 29.902 1.00 95.00 112 HIS A N 1
ATOM 888 C CA . HIS A 1 112 ? -7.926 -0.685 28.941 1.00 95.00 112 HIS A CA 1
ATOM 889 C C . HIS A 1 112 ? -7.967 -0.017 27.560 1.00 95.00 112 HIS A C 1
ATOM 891 O O . HIS A 1 112 ? -8.071 -0.717 26.551 1.00 95.00 112 HIS A O 1
ATOM 897 N N . LEU A 1 113 ? -7.876 1.316 27.498 1.00 94.25 113 LEU A N 1
ATOM 898 C CA . LEU A 1 113 ? -7.793 2.049 26.235 1.00 94.25 113 LEU A CA 1
ATOM 899 C C . LEU A 1 113 ? -6.422 1.891 25.564 1.00 94.25 113 LEU A C 1
ATOM 901 O O . LEU A 1 113 ? -6.388 1.687 24.353 1.00 94.25 113 LEU A O 1
ATOM 905 N N . SER A 1 114 ? -5.316 1.894 26.311 1.00 93.50 114 SER A N 1
ATOM 906 C CA . SER A 1 114 ? -3.984 1.618 25.749 1.00 93.50 114 SER A CA 1
ATOM 907 C C . SER A 1 114 ? -3.909 0.215 25.137 1.00 93.50 114 SER A C 1
ATOM 909 O O . SER A 1 114 ? -3.513 0.056 23.984 1.00 93.50 114 SER A O 1
ATOM 911 N N . GLU A 1 115 ? -4.435 -0.802 25.830 1.00 92.19 115 GLU A N 1
ATOM 912 C CA . GLU A 1 115 ? -4.485 -2.183 25.316 1.00 92.19 115 GLU A CA 1
ATOM 913 C C . GLU A 1 115 ? -5.355 -2.338 24.052 1.00 92.19 115 GLU A C 1
ATOM 915 O O . GLU A 1 115 ? -5.101 -3.200 23.196 1.00 92.19 115 GLU A O 1
ATOM 920 N N . LEU A 1 116 ? -6.399 -1.510 23.925 1.00 89.94 116 LEU A N 1
ATOM 921 C CA . LEU A 1 116 ? -7.225 -1.432 22.721 1.00 89.94 116 LEU A CA 1
ATOM 922 C C . LEU A 1 116 ? -6.414 -0.885 21.538 1.00 89.94 116 LEU A C 1
ATOM 924 O O . LEU A 1 116 ? -6.495 -1.447 20.443 1.00 89.94 116 LEU A O 1
ATOM 928 N N . LEU A 1 117 ? -5.655 0.190 21.772 1.00 88.75 117 LEU A N 1
ATOM 929 C CA . LEU A 1 117 ? -4.829 0.876 20.776 1.00 88.75 117 LEU A CA 1
ATOM 930 C C . LEU A 1 117 ? -3.561 0.090 20.409 1.00 88.75 117 LEU A C 1
ATOM 932 O O . LEU A 1 117 ? -3.056 0.248 19.300 1.00 88.75 117 LEU A O 1
ATOM 936 N N . GLY A 1 118 ? -3.126 -0.825 21.280 1.00 81.06 118 GLY A N 1
ATOM 937 C CA . GLY A 1 118 ? -1.906 -1.611 21.101 1.00 81.06 118 GLY A CA 1
ATOM 938 C C . GLY A 1 118 ? -0.642 -0.902 21.594 1.00 81.06 118 GLY A C 1
ATOM 939 O O . GLY A 1 118 ? 0.440 -1.257 21.126 1.00 81.06 118 GLY A O 1
ATOM 940 N N . ASP A 1 119 ? -0.804 0.067 22.502 1.00 60.78 119 ASP A N 1
ATOM 941 C CA . ASP A 1 119 ? 0.267 0.819 23.173 1.00 60.78 119 ASP A CA 1
ATOM 942 C C . ASP A 1 119 ? 0.715 0.152 24.487 1.00 60.78 119 ASP A C 1
ATOM 944 O O . ASP A 1 119 ? -0.141 -0.459 25.176 1.00 60.78 119 ASP A O 1
#

Foldseek 3Di:
DQLPDLEAEAEAEQADDDDPVCVCVCVVGVRYFYEHEPPVDDGDDDPDDDGFYAYPVVRRRVVVVVVVVCCSNCVDDADVPRDDDDDPLLVVLCVQLVVCVVVVNNVRNVVSVCVNVVD

pLDDT: mean 90.55, std 8.21, range [60.78, 98.12]

Sequence (119 aa):
MADSADLVLLVFSNADPWCHEWESWPERWPRHLIVFNKCDLPSIRDKRLTGLNISASSGYGVKTLEQEIARCLVPILPQPGAAVPFTERHINHLRCAQESVREGNLTEAERHLSELLGD